Protein AF-A0A4Q5QSG2-F1 (afdb_monomer_lite)

Structure (mmCIF, N/CA/C/O backbone):
data_AF-A0A4Q5QSG2-F1
#
_entry.id   AF-A0A4Q5QSG2-F1
#
loop_
_atom_site.group_PDB
_atom_site.id
_atom_site.type_symbol
_atom_site.label_atom_id
_atom_site.label_alt_id
_atom_site.label_comp_id
_atom_site.label_asym_id
_atom_site.label_entity_id
_atom_site.label_seq_id
_atom_site.pdbx_PDB_ins_code
_atom_site.Cartn_x
_atom_site.Cartn_y
_atom_site.Cartn_z
_atom_site.occupancy
_atom_site.B_iso_or_equiv
_atom_site.auth_seq_id
_atom_site.auth_comp_id
_atom_site.auth_asym_id
_atom_site.auth_atom_id
_atom_site.pdbx_PDB_model_num
ATOM 1 N N . VAL A 1 1 ? -0.075 3.307 -12.910 1.00 95.31 1 VAL A N 1
ATOM 2 C CA . VAL A 1 1 ? 0.780 2.405 -12.093 1.00 95.31 1 VAL A CA 1
ATOM 3 C C . VAL A 1 1 ? 2.189 2.518 -12.640 1.00 95.31 1 VAL A C 1
ATOM 5 O O . VAL A 1 1 ? 2.286 2.711 -13.845 1.00 95.31 1 VAL A O 1
ATOM 8 N N . THR A 1 2 ? 3.233 2.455 -11.807 1.00 96.88 2 THR A N 1
ATOM 9 C CA . THR A 1 2 ? 4.628 2.459 -12.291 1.00 96.88 2 THR A CA 1
ATOM 10 C C . THR A 1 2 ? 4.884 1.305 -13.274 1.00 96.88 2 THR A C 1
ATOM 12 O O . THR A 1 2 ? 4.176 0.296 -13.194 1.00 96.88 2 THR A O 1
ATOM 15 N N . PRO A 1 3 ? 5.865 1.414 -14.194 1.00 96.50 3 PRO A N 1
ATOM 16 C CA . PRO A 1 3 ? 6.105 0.393 -15.222 1.00 96.50 3 PRO A CA 1
ATOM 17 C C . PRO A 1 3 ? 6.417 -0.998 -14.658 1.00 96.50 3 PRO A C 1
ATOM 19 O O . PRO A 1 3 ? 6.028 -2.006 -15.232 1.00 96.50 3 PRO A O 1
ATOM 22 N N . ASP A 1 4 ? 7.067 -1.045 -13.497 1.00 95.69 4 ASP A N 1
ATOM 23 C CA . ASP A 1 4 ? 7.393 -2.269 -12.759 1.00 95.69 4 ASP A CA 1
ATOM 24 C C . ASP A 1 4 ? 6.246 -2.794 -11.879 1.00 95.69 4 ASP A C 1
ATOM 26 O O . ASP A 1 4 ? 6.413 -3.758 -11.135 1.00 95.69 4 ASP A O 1
ATOM 30 N N . GLY A 1 5 ? 5.085 -2.137 -11.897 1.00 96.19 5 GLY A N 1
ATOM 31 C CA . GLY A 1 5 ? 3.917 -2.556 -11.135 1.00 96.19 5 GLY A CA 1
ATOM 32 C C . GLY A 1 5 ? 4.006 -2.341 -9.621 1.00 96.19 5 GLY A C 1
ATOM 33 O O . GLY A 1 5 ? 3.055 -2.718 -8.933 1.00 96.19 5 GLY A O 1
ATOM 34 N N . ARG A 1 6 ? 5.077 -1.736 -9.086 1.00 97.31 6 ARG A N 1
ATOM 35 C CA . ARG A 1 6 ? 5.321 -1.634 -7.632 1.00 97.31 6 ARG A CA 1
ATOM 36 C C . ARG A 1 6 ? 4.488 -0.568 -6.937 1.00 97.31 6 ARG A C 1
ATOM 38 O O . ARG A 1 6 ? 4.084 -0.759 -5.789 1.00 97.31 6 ARG A O 1
ATOM 45 N N . TYR A 1 7 ? 4.192 0.538 -7.619 1.00 97.88 7 TYR A N 1
ATOM 46 C CA . TYR A 1 7 ? 3.537 1.695 -7.009 1.00 97.88 7 TYR A CA 1
ATOM 47 C C . TYR A 1 7 ? 2.345 2.202 -7.824 1.00 97.88 7 TYR A C 1
ATOM 49 O O . TYR A 1 7 ? 2.324 2.192 -9.058 1.00 97.88 7 TYR A O 1
ATOM 57 N N . ILE A 1 8 ? 1.343 2.718 -7.116 1.00 97.31 8 ILE A N 1
ATOM 58 C CA . ILE A 1 8 ? 0.398 3.693 -7.668 1.00 97.31 8 ILE A CA 1
ATOM 59 C C . ILE A 1 8 ? 0.882 5.105 -7.342 1.00 97.31 8 ILE A C 1
ATOM 61 O O . ILE A 1 8 ? 1.640 5.306 -6.393 1.00 97.31 8 ILE A O 1
ATOM 65 N N . VAL A 1 9 ? 0.410 6.087 -8.108 1.00 97.19 9 VAL A N 1
ATOM 66 C CA . VAL A 1 9 ? 0.665 7.501 -7.829 1.00 97.19 9 VAL A CA 1
ATOM 67 C C . VAL A 1 9 ? -0.639 8.157 -7.402 1.00 97.19 9 VAL A C 1
ATOM 69 O O . VAL A 1 9 ? -1.650 8.028 -8.084 1.00 97.19 9 VAL A O 1
ATOM 72 N N . MET A 1 10 ? -0.620 8.854 -6.270 1.00 96.81 10 MET A N 1
ATOM 73 C CA . MET A 1 10 ? -1.746 9.643 -5.777 1.00 96.81 10 MET A CA 1
ATOM 74 C C . MET A 1 10 ? -1.219 11.008 -5.348 1.00 96.81 10 MET A C 1
ATOM 76 O O . MET A 1 10 ? -0.347 11.082 -4.482 1.00 96.81 10 MET A O 1
ATOM 80 N N . LEU A 1 11 ? -1.720 12.076 -5.978 1.00 95.69 11 LEU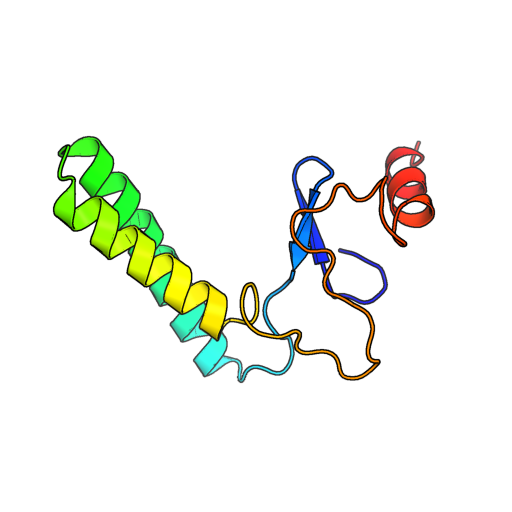 A N 1
ATOM 81 C CA . LEU A 1 11 ? -1.239 13.453 -5.784 1.00 95.69 11 LEU A CA 1
ATOM 82 C C . LEU A 1 11 ? 0.286 13.576 -5.978 1.00 95.69 11 LEU A C 1
ATOM 84 O O . LEU A 1 11 ? 0.998 14.142 -5.148 1.00 95.69 11 LEU A O 1
ATOM 88 N N . GLY A 1 12 ? 0.807 12.954 -7.041 1.00 96.69 12 GLY A N 1
ATOM 89 C CA . GLY A 1 12 ? 2.240 12.917 -7.352 1.00 96.69 12 GLY A CA 1
ATOM 90 C C . GLY A 1 12 ? 3.101 12.114 -6.370 1.00 96.69 12 GLY A C 1
ATOM 91 O O . GLY A 1 12 ? 4.322 12.091 -6.515 1.00 96.69 12 GLY A O 1
ATOM 92 N N . ARG A 1 13 ? 2.505 11.456 -5.368 1.00 98.06 13 ARG A N 1
ATOM 93 C CA . ARG A 1 13 ? 3.206 10.655 -4.360 1.00 98.06 13 ARG A CA 1
ATOM 94 C C . ARG A 1 13 ? 3.029 9.165 -4.626 1.00 98.06 13 ARG A C 1
ATOM 96 O O . ARG A 1 13 ? 1.921 8.709 -4.905 1.00 98.06 13 ARG A O 1
ATOM 103 N N . LEU A 1 14 ? 4.121 8.416 -4.518 1.00 98.06 14 LEU A N 1
ATOM 104 C CA . LEU A 1 14 ? 4.127 6.967 -4.673 1.00 98.06 14 LEU A CA 1
ATOM 105 C C . LEU A 1 14 ? 3.483 6.293 -3.466 1.00 98.06 14 LEU A C 1
ATOM 107 O O . LEU A 1 14 ? 3.760 6.650 -2.321 1.00 98.06 14 LEU A O 1
ATOM 111 N N . TRP A 1 15 ? 2.675 5.275 -3.726 1.00 97.44 15 TRP A N 1
ATOM 112 C CA . TRP A 1 15 ? 2.129 4.376 -2.717 1.00 97.44 15 TRP A CA 1
ATOM 113 C C . TRP A 1 15 ? 2.337 2.951 -3.192 1.00 97.44 15 TRP A C 1
ATOM 115 O O . TRP A 1 15 ? 1.897 2.594 -4.288 1.00 97.44 15 TRP A O 1
ATOM 125 N N . ARG A 1 16 ? 3.052 2.156 -2.393 1.00 97.62 16 ARG A N 1
ATOM 126 C CA . ARG A 1 16 ? 3.330 0.765 -2.742 1.00 97.62 16 ARG A CA 1
ATOM 127 C C . ARG A 1 16 ? 2.020 -0.003 -2.873 1.00 97.62 16 ARG A C 1
ATOM 129 O O . ARG A 1 16 ? 1.108 0.169 -2.066 1.00 97.62 16 ARG A O 1
ATOM 136 N N . ARG A 1 17 ? 1.924 -0.813 -3.922 1.00 97.44 17 ARG A N 1
ATOM 137 C CA . ARG A 1 17 ? 0.777 -1.687 -4.155 1.00 97.44 17 ARG A CA 1
ATOM 138 C C . ARG A 1 17 ? 0.805 -2.871 -3.201 1.00 97.44 17 ARG A C 1
ATOM 140 O O . ARG A 1 17 ? 1.868 -3.264 -2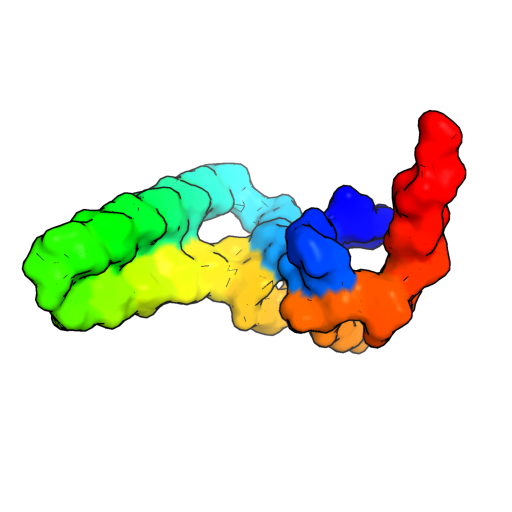.719 1.00 97.44 17 ARG A O 1
ATOM 147 N N . ALA A 1 18 ? -0.378 -3.438 -2.988 1.00 97.00 18 ALA A N 1
ATOM 148 C CA . ALA A 1 18 ? -0.493 -4.740 -2.363 1.00 97.00 18 ALA A CA 1
ATOM 149 C C . ALA A 1 18 ? 0.345 -5.766 -3.134 1.00 97.00 18 ALA A C 1
ATOM 151 O O . ALA A 1 18 ? 0.417 -5.696 -4.367 1.00 97.00 18 ALA A O 1
ATOM 152 N N . ASP A 1 19 ? 0.939 -6.690 -2.394 1.00 96.69 19 ASP A N 1
ATOM 153 C CA . ASP A 1 19 ? 1.729 -7.790 -2.923 1.00 96.69 19 ASP A CA 1
ATOM 154 C C . ASP A 1 19 ? 0.896 -8.562 -3.974 1.00 96.69 19 ASP A C 1
ATOM 156 O O . ASP A 1 19 ? -0.237 -8.989 -3.686 1.00 96.69 19 ASP A O 1
ATOM 160 N N . PRO A 1 20 ? 1.370 -8.634 -5.235 1.00 94.81 20 PRO A N 1
ATOM 161 C CA . PRO A 1 20 ? 0.655 -9.318 -6.303 1.00 94.81 20 PRO A CA 1
ATOM 162 C C . PRO A 1 20 ? 0.594 -10.836 -6.100 1.00 94.81 20 PRO A C 1
ATOM 164 O O . PRO A 1 20 ? -0.338 -11.443 -6.626 1.00 94.81 20 PRO A O 1
ATOM 167 N N . ASP A 1 21 ? 1.510 -11.410 -5.318 1.00 95.00 21 ASP A N 1
ATOM 168 C CA . ASP A 1 21 ? 1.643 -12.853 -5.110 1.00 95.00 21 ASP A CA 1
ATOM 169 C C . ASP A 1 21 ? 0.773 -13.365 -3.948 1.00 95.00 21 ASP A C 1
ATOM 171 O O . ASP A 1 21 ? 0.693 -14.569 -3.692 1.00 95.00 21 ASP A O 1
ATOM 175 N N . LEU A 1 22 ? 0.047 -12.469 -3.265 1.00 96.25 22 LEU A N 1
ATOM 176 C CA . LEU A 1 22 ? -0.945 -12.862 -2.267 1.00 96.25 22 LEU A CA 1
ATOM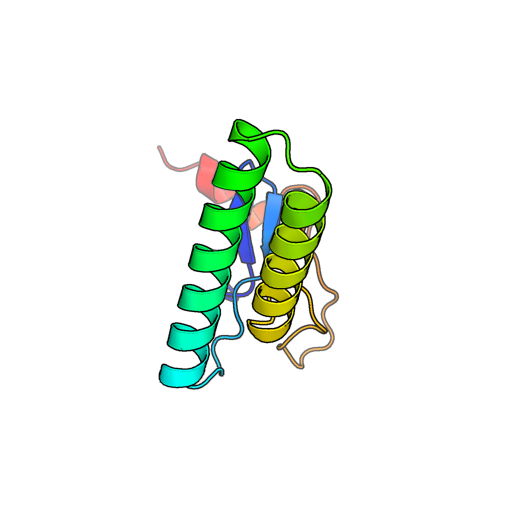 177 C C . LEU A 1 22 ? -2.063 -13.708 -2.901 1.00 96.25 22 LEU A C 1
ATOM 179 O O . LEU A 1 22 ? -2.685 -13.266 -3.876 1.00 96.25 22 LEU A O 1
ATOM 183 N N . PRO A 1 23 ? -2.426 -14.858 -2.293 1.00 97.69 23 PRO A N 1
ATOM 184 C CA . PRO A 1 23 ? -3.578 -15.637 -2.724 1.00 97.69 23 PRO A CA 1
ATOM 185 C C . PRO A 1 23 ? -4.837 -14.770 -2.804 1.00 97.69 23 PRO A C 1
ATOM 187 O O . PRO A 1 23 ? -5.101 -13.956 -1.915 1.00 97.69 23 PRO A O 1
ATOM 190 N N . ALA A 1 24 ? -5.642 -14.956 -3.852 1.00 97.06 24 ALA A N 1
ATOM 191 C CA . ALA A 1 24 ? -6.798 -14.100 -4.123 1.00 97.06 24 ALA A CA 1
ATOM 192 C C . ALA A 1 24 ? -7.778 -14.020 -2.935 1.00 97.06 24 ALA A C 1
ATOM 194 O O . ALA A 1 24 ? -8.267 -12.939 -2.608 1.00 97.06 24 ALA A O 1
ATOM 195 N N . GLU A 1 25 ? -8.010 -15.142 -2.251 1.00 97.69 25 GLU A N 1
ATOM 196 C CA . GLU A 1 25 ? -8.855 -15.212 -1.056 1.00 97.69 25 GLU A CA 1
ATOM 197 C C . GLU A 1 25 ? -8.266 -14.416 0.120 1.00 97.69 25 GLU A C 1
ATOM 199 O O . GLU A 1 25 ? -8.955 -13.590 0.723 1.00 97.69 25 GLU A O 1
ATOM 204 N N . GLN A 1 26 ? -6.968 -14.591 0.398 1.00 97.88 26 GLN A N 1
ATOM 205 C CA . GLN A 1 26 ? -6.244 -13.832 1.424 1.00 97.88 26 GLN A CA 1
ATOM 206 C C . GLN A 1 26 ? -6.346 -12.329 1.140 1.00 97.88 26 GLN A C 1
ATOM 208 O O . GLN A 1 26 ? -6.703 -11.543 2.018 1.00 97.88 26 GLN A O 1
ATOM 213 N N . LYS A 1 27 ? -6.096 -11.926 -0.108 1.00 97.81 27 LYS A N 1
ATOM 214 C CA . LYS A 1 27 ? -6.188 -10.532 -0.544 1.00 97.81 27 LYS A CA 1
ATOM 215 C C . LYS A 1 27 ? -7.598 -9.970 -0.366 1.00 97.81 27 LYS A C 1
ATOM 217 O O . LYS A 1 27 ? -7.746 -8.865 0.153 1.00 97.81 27 LYS A O 1
ATOM 222 N N . ALA A 1 28 ? -8.633 -10.717 -0.751 1.00 98.06 28 ALA A N 1
ATOM 223 C CA . ALA A 1 28 ? -10.025 -10.302 -0.585 1.00 98.06 28 ALA A CA 1
ATOM 224 C C . ALA A 1 28 ? -10.404 -10.116 0.895 1.00 98.06 28 ALA A C 1
ATOM 226 O O . ALA A 1 28 ? -11.056 -9.124 1.247 1.00 98.06 28 ALA A O 1
ATOM 227 N N . ARG A 1 29 ? -9.947 -11.019 1.773 1.00 98.50 29 ARG A N 1
ATOM 228 C CA . ARG A 1 29 ? -10.148 -10.911 3.225 1.00 98.50 29 ARG A CA 1
ATOM 229 C C . ARG A 1 29 ? -9.498 -9.644 3.782 1.00 98.50 29 ARG A C 1
ATOM 231 O O . ARG A 1 29 ? -10.175 -8.840 4.418 1.00 98.50 29 ARG A O 1
ATOM 238 N N . LEU A 1 30 ? -8.226 -9.412 3.464 1.00 98.44 30 LEU A N 1
ATOM 239 C CA . LEU A 1 30 ? -7.478 -8.247 3.945 1.00 98.44 30 LEU A CA 1
ATOM 240 C C . LEU A 1 30 ? -8.045 -6.917 3.423 1.00 98.44 30 LEU A C 1
ATOM 242 O O . LEU A 1 30 ? -8.136 -5.936 4.162 1.00 98.44 30 LEU A O 1
ATOM 246 N N . VAL A 1 31 ? -8.493 -6.872 2.164 1.00 98.19 31 VAL A N 1
ATOM 247 C CA . VAL A 1 31 ? -9.206 -5.704 1.619 1.00 98.19 31 VAL A CA 1
ATOM 248 C C . VAL A 1 31 ? -10.499 -5.453 2.397 1.00 98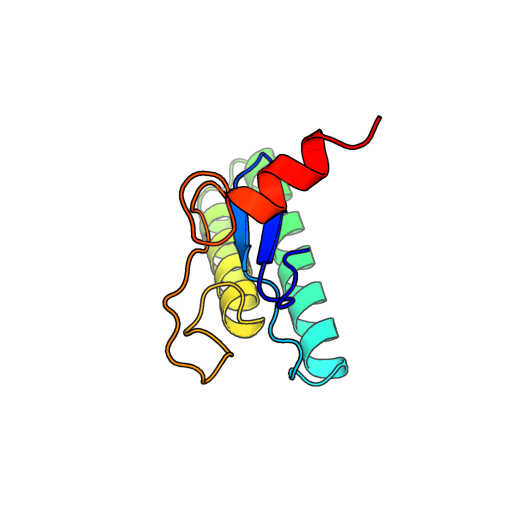.19 31 VAL A C 1
ATOM 250 O O . VAL A 1 31 ? -10.804 -4.306 2.731 1.00 98.19 31 VAL A O 1
ATOM 253 N N . THR A 1 32 ? -11.246 -6.506 2.728 1.00 98.50 32 THR A N 1
ATOM 254 C CA . THR A 1 32 ? -12.471 -6.401 3.531 1.00 98.50 32 THR A CA 1
ATOM 255 C C . THR A 1 32 ? -12.180 -5.847 4.927 1.00 98.50 32 THR A C 1
ATOM 257 O O . THR A 1 32 ? -12.844 -4.903 5.364 1.00 98.50 32 THR A O 1
ATOM 260 N N . GLU A 1 33 ? -11.152 -6.362 5.605 1.00 98.44 33 GLU A N 1
ATOM 261 C CA . GLU A 1 33 ? -10.688 -5.867 6.907 1.00 98.44 33 GLU A CA 1
ATOM 262 C C . GLU A 1 33 ? -10.268 -4.392 6.844 1.00 98.44 33 GLU A C 1
ATOM 264 O O . GLU A 1 33 ? -10.690 -3.585 7.678 1.00 98.44 33 GLU A O 1
ATOM 269 N N . LEU A 1 34 ? -9.527 -3.999 5.804 1.00 98.44 34 LEU A N 1
ATOM 270 C CA . LEU A 1 34 ? -9.134 -2.610 5.577 1.00 98.44 34 LEU A CA 1
ATOM 271 C C . LEU A 1 34 ? -10.352 -1.690 5.398 1.00 98.44 34 LEU A C 1
ATOM 273 O O . LEU A 1 34 ? -10.389 -0.590 5.959 1.00 98.44 34 LEU A O 1
ATOM 277 N N . MET A 1 35 ? -11.361 -2.114 4.633 1.00 98.56 35 MET A N 1
ATOM 278 C CA . MET A 1 35 ? -12.582 -1.322 4.442 1.00 98.56 35 MET A CA 1
ATOM 279 C C . MET A 1 35 ? -13.425 -1.243 5.719 1.00 98.56 35 MET A C 1
ATOM 281 O O . MET A 1 35 ? -13.960 -0.174 6.022 1.00 98.56 35 MET A O 1
ATOM 285 N N . ASN A 1 36 ? -13.496 -2.323 6.503 1.00 98.62 36 ASN A N 1
ATOM 286 C CA . ASN A 1 36 ? -14.111 -2.320 7.833 1.00 98.62 36 ASN A CA 1
ATOM 287 C C . ASN A 1 36 ? -13.425 -1.307 8.758 1.00 98.62 36 ASN A C 1
ATOM 289 O O . ASN A 1 36 ? -14.093 -0.448 9.331 1.00 98.62 36 ASN A O 1
ATOM 293 N N . ALA A 1 37 ? -12.093 -1.335 8.834 1.00 98.56 37 ALA A N 1
ATOM 294 C CA . ALA A 1 37 ? -11.319 -0.397 9.641 1.00 98.56 37 ALA A CA 1
ATOM 295 C C . ALA A 1 37 ? -11.559 1.066 9.228 1.00 98.56 37 ALA A C 1
ATOM 297 O O . ALA A 1 37 ? -11.773 1.927 10.081 1.00 98.56 37 ALA A O 1
ATOM 298 N N . ARG A 1 38 ? -11.602 1.364 7.920 1.00 98.38 38 ARG A N 1
ATOM 299 C CA . ARG A 1 38 ? -11.913 2.715 7.410 1.00 98.38 38 ARG A CA 1
ATOM 300 C C . ARG A 1 38 ? -13.311 3.184 7.816 1.00 98.38 38 ARG A C 1
ATOM 302 O O . ARG A 1 38 ? -13.471 4.342 8.203 1.00 98.38 38 ARG A O 1
ATOM 309 N N . ARG A 1 39 ? -14.312 2.298 7.761 1.00 98.56 39 ARG A N 1
ATOM 310 C CA . ARG A 1 39 ? -15.666 2.602 8.250 1.00 98.56 39 ARG A CA 1
ATOM 311 C C . ARG A 1 39 ? -15.660 2.918 9.746 1.00 98.56 39 ARG A C 1
ATOM 313 O O . ARG A 1 39 ? -16.214 3.949 10.127 1.00 98.56 39 ARG A O 1
ATOM 320 N N . SER A 1 40 ? -14.984 2.103 10.561 1.00 98.44 40 SER A N 1
ATOM 321 C CA . SER A 1 40 ? -14.840 2.337 12.005 1.00 98.44 40 SER A CA 1
ATOM 322 C C . SER A 1 40 ? -14.160 3.673 12.315 1.00 98.44 40 SER A C 1
ATOM 324 O O . SER A 1 40 ? -14.656 4.410 13.159 1.00 98.44 40 SER A O 1
ATOM 326 N N . VAL A 1 41 ? -13.105 4.056 11.580 1.00 98.44 41 VAL A N 1
ATOM 327 C CA . VAL A 1 41 ? -12.476 5.386 11.719 1.00 98.44 41 VAL A CA 1
ATOM 328 C C . VAL A 1 41 ? -13.501 6.500 11.503 1.00 98.44 41 VAL A C 1
ATOM 330 O O . VAL A 1 41 ? -13.601 7.414 12.319 1.00 98.44 41 VAL A O 1
ATOM 333 N N . GLY A 1 42 ? -14.289 6.423 10.426 1.00 98.19 42 GLY A N 1
ATOM 334 C CA . GLY A 1 42 ? -15.319 7.421 10.140 1.00 98.19 42 GLY A CA 1
ATOM 335 C C . GLY A 1 42 ? -16.400 7.493 11.224 1.00 98.19 42 GLY A C 1
ATOM 336 O O . GLY A 1 42 ? -16.850 8.586 11.563 1.00 98.19 42 GLY A O 1
ATOM 337 N N . MET A 1 43 ? -16.807 6.349 11.783 1.00 98.31 43 MET A N 1
ATOM 338 C CA . MET A 1 43 ? -17.756 6.292 12.901 1.00 98.31 43 MET A CA 1
ATOM 339 C C . MET A 1 43 ? -17.176 6.924 14.166 1.00 98.31 43 MET A C 1
ATOM 341 O O . MET A 1 43 ? -17.806 7.821 14.721 1.00 98.31 43 MET A O 1
ATOM 345 N N . ALA A 1 44 ? -15.962 6.531 14.555 1.00 98.19 44 ALA A N 1
ATOM 346 C CA . ALA A 1 44 ? -15.272 7.042 15.735 1.00 98.19 44 ALA A CA 1
ATOM 347 C C . ALA A 1 44 ? -15.048 8.559 15.674 1.00 98.19 44 ALA A C 1
ATOM 349 O O . ALA A 1 44 ? -15.232 9.267 16.660 1.00 98.19 44 ALA A O 1
ATOM 350 N N . MET A 1 45 ? -14.712 9.092 14.492 1.00 98.06 45 MET A N 1
ATOM 351 C CA . MET A 1 45 ? -14.587 10.540 14.292 1.00 98.06 45 MET A CA 1
ATOM 352 C C . MET A 1 45 ? -15.917 11.274 14.502 1.00 98.06 45 MET A C 1
ATOM 354 O O . MET A 1 45 ? -15.924 12.348 15.100 1.00 98.06 45 MET A O 1
ATOM 358 N N . ARG A 1 46 ? -17.041 10.710 14.036 1.00 98.12 46 ARG A N 1
ATOM 359 C CA . ARG A 1 46 ? -18.374 11.313 14.217 1.00 98.12 46 ARG A CA 1
ATOM 360 C C . ARG A 1 46 ? -18.848 11.251 15.666 1.00 98.12 46 ARG A C 1
ATOM 362 O O . ARG A 1 46 ? -19.426 12.222 16.143 1.00 98.12 46 ARG A O 1
ATOM 369 N N . SER A 1 47 ? -18.591 10.144 16.361 1.00 97.25 47 SER A N 1
ATOM 370 C CA . SER A 1 47 ? -18.937 9.981 17.779 1.00 97.25 47 SER A CA 1
ATOM 371 C C . SER A 1 47 ? -17.940 10.644 18.734 1.00 97.25 47 SER A C 1
ATOM 373 O O . SER A 1 47 ? -18.201 10.691 19.931 1.00 97.25 47 SER A O 1
ATOM 375 N N . LYS A 1 48 ? -16.817 11.168 18.219 1.00 97.56 48 LYS A N 1
ATOM 376 C CA . LYS A 1 48 ? -15.685 11.694 19.002 1.00 97.56 48 LYS A CA 1
ATOM 377 C C . LYS A 1 48 ? -15.099 10.661 19.977 1.00 97.56 48 LYS A C 1
ATOM 379 O O . LYS A 1 48 ? -14.550 11.026 21.013 1.00 97.56 48 LYS A O 1
ATOM 384 N N . ASP A 1 49 ? -15.179 9.380 19.627 1.00 97.50 49 ASP A N 1
ATOM 385 C CA . ASP A 1 49 ? -14.587 8.296 20.407 1.00 97.50 49 ASP A CA 1
ATOM 386 C C . ASP A 1 49 ? -13.101 8.150 20.059 1.00 97.50 49 ASP A C 1
ATOM 388 O O . ASP A 1 49 ? -12.721 7.566 19.040 1.00 97.50 49 ASP A O 1
ATOM 392 N N . GLY A 1 50 ? -12.242 8.712 20.909 1.00 97.44 50 GLY A N 1
ATOM 393 C CA . GLY A 1 50 ? -10.795 8.644 20.722 1.00 97.44 50 GLY A CA 1
ATOM 394 C C . GLY A 1 50 ? -10.235 7.223 20.823 1.00 97.44 50 GLY A C 1
ATOM 395 O O . GLY A 1 50 ? -9.282 6.895 20.115 1.00 97.44 50 GLY A O 1
ATOM 396 N N . SER A 1 51 ? -10.831 6.370 21.659 1.00 97.69 51 SER A N 1
ATOM 397 C CA . SER A 1 51 ? -10.347 5.006 21.887 1.00 97.69 51 SER A CA 1
ATOM 398 C C . SER A 1 51 ? -10.620 4.110 20.679 1.00 97.69 51 SER A C 1
ATOM 400 O O . SER A 1 51 ? -9.700 3.479 20.150 1.00 97.69 51 SER A O 1
ATOM 402 N N . GLU A 1 52 ? -11.845 4.158 20.152 1.00 97.94 52 GLU A N 1
ATOM 403 C CA . GLU A 1 52 ? -12.219 3.422 18.947 1.00 97.94 52 GLU A CA 1
ATOM 404 C C . GLU A 1 52 ? -11.490 3.974 17.718 1.00 97.94 52 GLU A C 1
ATOM 406 O O . GLU A 1 52 ? -11.103 3.213 16.831 1.00 97.94 52 GLU A O 1
ATOM 411 N N . LEU A 1 53 ? -11.207 5.281 17.673 1.00 98.56 53 LEU A N 1
ATOM 412 C CA . LEU A 1 53 ? -10.416 5.868 16.592 1.00 98.56 53 LEU A CA 1
ATOM 413 C C . LEU A 1 53 ? -8.998 5.281 16.537 1.00 98.56 53 LEU A C 1
ATOM 415 O O . LEU A 1 53 ? -8.504 4.973 15.449 1.00 98.56 53 LEU A O 1
ATOM 419 N N . ILE A 1 54 ? -8.344 5.120 17.690 1.00 98.38 54 ILE A N 1
ATOM 420 C CA . ILE A 1 54 ? -7.014 4.502 17.781 1.00 98.38 54 ILE A CA 1
ATOM 421 C C . ILE A 1 54 ? -7.094 3.032 17.360 1.00 98.38 54 ILE A C 1
ATOM 423 O O . ILE A 1 54 ? -6.327 2.605 16.493 1.00 98.38 54 ILE A O 1
ATOM 427 N N . ALA A 1 55 ? -8.056 2.278 17.897 1.00 98.31 55 ALA A N 1
ATOM 428 C CA . ALA A 1 55 ? -8.233 0.862 17.580 1.00 98.31 55 ALA A CA 1
ATOM 429 C C . ALA A 1 55 ? -8.520 0.626 16.086 1.00 98.31 55 ALA A C 1
ATOM 431 O O . ALA A 1 55 ? -7.950 -0.277 15.468 1.00 98.31 55 ALA A O 1
ATOM 432 N N . ALA A 1 56 ? -9.366 1.455 15.475 1.00 98.38 56 ALA A N 1
ATOM 433 C CA . ALA A 1 56 ? -9.701 1.368 14.059 1.00 98.38 56 ALA A CA 1
ATOM 434 C C . ALA A 1 56 ? -8.502 1.699 13.158 1.00 98.38 56 ALA A C 1
ATOM 436 O O . ALA A 1 56 ? -8.283 1.031 12.146 1.00 98.38 56 ALA A O 1
ATOM 437 N N . ARG A 1 57 ? -7.683 2.693 13.532 1.00 98.38 57 ARG A N 1
ATOM 438 C CA . ARG A 1 57 ? -6.434 3.004 12.818 1.00 98.38 57 ARG A CA 1
ATOM 439 C C . ARG A 1 57 ? -5.430 1.859 12.917 1.00 98.38 57 ARG A C 1
ATOM 441 O O . ARG A 1 57 ? -4.867 1.490 11.890 1.00 98.38 57 ARG A O 1
ATOM 448 N N . ALA A 1 58 ? -5.273 1.261 14.099 1.00 98.38 58 ALA A N 1
ATOM 449 C CA . ALA A 1 58 ? -4.394 0.110 14.304 1.00 98.38 58 ALA A CA 1
ATOM 450 C C . ALA A 1 58 ? -4.808 -1.086 13.430 1.00 98.38 58 ALA A C 1
ATOM 452 O O . ALA A 1 58 ? -3.975 -1.631 12.709 1.00 98.38 58 ALA A O 1
ATOM 453 N N . ARG A 1 59 ? -6.106 -1.424 13.397 1.00 98.38 59 ARG A N 1
ATOM 454 C CA . ARG A 1 59 ? -6.658 -2.454 12.493 1.00 98.38 59 ARG A CA 1
ATOM 455 C C . ARG A 1 59 ? -6.376 -2.145 11.022 1.00 98.38 59 ARG A C 1
ATOM 457 O O . ARG A 1 59 ? -5.964 -3.018 10.266 1.00 98.38 59 ARG A O 1
ATOM 464 N N . GLY A 1 60 ? -6.571 -0.891 10.616 1.00 98.50 60 GLY A N 1
ATOM 465 C CA . GLY A 1 60 ? -6.314 -0.462 9.244 1.00 98.50 60 GLY A CA 1
ATOM 466 C C . GLY A 1 60 ? -4.837 -0.514 8.857 1.00 98.50 60 GLY A C 1
ATOM 467 O O . GLY A 1 60 ? -4.529 -0.764 7.697 1.00 98.50 60 GLY A O 1
ATOM 468 N N . ASP A 1 61 ? -3.924 -0.267 9.792 1.00 97.94 61 ASP A N 1
ATOM 469 C CA . ASP A 1 61 ? -2.490 -0.368 9.536 1.00 97.94 61 ASP A CA 1
ATOM 470 C C . ASP A 1 61 ? -2.009 -1.824 9.524 1.00 97.94 61 ASP A C 1
ATOM 472 O O . ASP A 1 61 ? -1.216 -2.165 8.649 1.00 97.94 61 ASP A O 1
ATOM 476 N N . ALA A 1 62 ? -2.553 -2.693 10.383 1.00 98.25 62 ALA A N 1
ATOM 477 C CA . ALA A 1 62 ? -2.316 -4.138 10.327 1.00 98.25 62 ALA A CA 1
ATOM 478 C C . ALA A 1 62 ? -2.707 -4.720 8.958 1.00 98.25 62 ALA A C 1
ATOM 480 O O . ALA A 1 62 ? -1.856 -5.270 8.267 1.00 98.25 62 ALA A O 1
ATOM 481 N N . ALA A 1 63 ? -3.932 -4.458 8.487 1.00 98.38 63 ALA A N 1
ATOM 482 C CA . ALA A 1 63 ? -4.386 -4.943 7.181 1.00 98.38 63 ALA A CA 1
ATOM 483 C C . ALA A 1 63 ? -3.500 -4.458 6.013 1.00 98.38 63 ALA A C 1
ATOM 485 O O . ALA A 1 63 ? -3.262 -5.195 5.061 1.00 98.38 63 ALA A O 1
ATOM 486 N N . LYS A 1 64 ? -2.971 -3.226 6.069 1.00 97.75 64 LYS A N 1
ATOM 487 C CA . LYS A 1 64 ? -2.035 -2.710 5.047 1.00 97.75 64 LYS A CA 1
ATOM 488 C C . LYS A 1 64 ? -0.662 -3.372 5.113 1.00 97.75 64 LYS A C 1
ATOM 490 O O . LYS A 1 64 ? -0.026 -3.536 4.074 1.00 97.75 64 LYS A O 1
ATOM 495 N N . ASN A 1 65 ? -0.174 -3.691 6.311 1.00 97.50 65 ASN A N 1
ATOM 496 C CA . ASN A 1 65 ? 1.056 -4.463 6.466 1.00 97.50 65 ASN A CA 1
ATOM 497 C C . ASN A 1 65 ? 0.870 -5.855 5.854 1.00 97.50 65 ASN A C 1
ATOM 499 O O . ASN A 1 65 ? 1.671 -6.254 5.013 1.00 97.50 65 ASN A O 1
ATOM 503 N N . ASP A 1 66 ? -0.229 -6.531 6.171 1.00 97.75 66 ASP A N 1
ATOM 504 C CA . ASP A 1 66 ? -0.510 -7.876 5.661 1.00 97.75 66 ASP A CA 1
ATOM 505 C C . ASP A 1 66 ? -0.771 -7.893 4.148 1.00 97.75 66 ASP A C 1
ATOM 507 O O . ASP A 1 66 ? -0.424 -8.853 3.467 1.00 97.75 66 ASP A O 1
ATOM 511 N N . LEU A 1 67 ? -1.317 -6.806 3.586 1.00 97.94 67 LEU A N 1
ATOM 512 C CA . LEU A 1 67 ? -1.406 -6.609 2.134 1.00 97.94 67 LEU A CA 1
ATOM 513 C C . LEU A 1 67 ? -0.041 -6.375 1.473 1.00 97.94 67 LEU A C 1
ATOM 515 O O . LEU A 1 67 ? 0.033 -6.334 0.250 1.00 97.94 67 LEU A O 1
ATOM 519 N N . GLY A 1 68 ? 1.026 -6.152 2.238 1.00 97.00 68 GLY A N 1
ATOM 520 C CA . GLY A 1 68 ? 2.345 -5.806 1.714 1.00 97.00 68 GLY A CA 1
ATOM 521 C C . GLY A 1 68 ? 2.513 -4.322 1.376 1.00 97.00 68 GLY A C 1
ATOM 522 O O . GLY A 1 68 ? 3.568 -3.925 0.894 1.00 97.00 68 GLY A O 1
ATOM 523 N N . GLU A 1 69 ? 1.542 -3.453 1.670 1.00 97.00 69 GLU A N 1
ATOM 524 C CA . GLU A 1 69 ? 1.610 -2.010 1.372 1.00 97.00 69 GLU A CA 1
ATOM 525 C C . GLU A 1 69 ? 2.546 -1.242 2.325 1.00 97.00 69 GLU A C 1
ATOM 527 O O . GLU A 1 69 ? 3.020 -0.154 1.984 1.00 97.00 69 GLU A O 1
ATOM 532 N N . ARG A 1 70 ? 2.794 -1.786 3.532 1.00 93.62 70 ARG A N 1
ATOM 533 C CA . ARG A 1 70 ? 3.624 -1.154 4.587 1.00 93.62 70 ARG A CA 1
ATOM 534 C C . ARG A 1 70 ? 4.652 -2.056 5.299 1.00 93.62 70 ARG A C 1
ATOM 536 O O . ARG A 1 70 ? 5.435 -1.547 6.093 1.00 93.62 70 ARG A O 1
ATOM 543 N N . SER A 1 71 ? 4.699 -3.339 4.949 1.00 90.12 71 SER A N 1
ATOM 544 C CA . SER A 1 71 ? 5.682 -4.343 5.402 1.00 90.12 71 SER A CA 1
ATOM 545 C C . SER A 1 71 ? 7.053 -4.215 4.706 1.00 90.12 71 SER A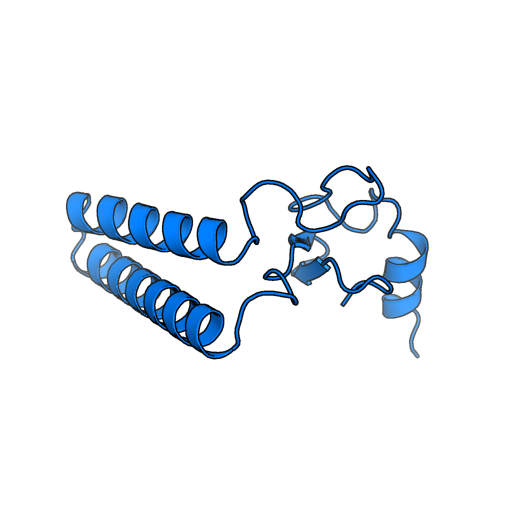 C 1
ATOM 547 O O . SER A 1 71 ? 7.256 -3.257 3.950 1.00 90.12 71 SER A O 1
ATOM 549 N N . PRO A 1 72 ? 8.017 -5.138 4.907 1.00 93.12 72 PRO A N 1
ATOM 550 C CA . PRO A 1 72 ? 9.126 -5.290 3.969 1.00 93.12 72 PRO A CA 1
ATOM 551 C C . PRO A 1 72 ? 8.636 -5.384 2.518 1.00 93.12 72 PRO A C 1
ATOM 553 O O . PRO A 1 72 ? 7.487 -5.738 2.245 1.00 93.12 72 PRO A O 1
ATOM 556 N N . VAL A 1 73 ? 9.498 -4.994 1.587 1.00 96.25 73 VAL A N 1
ATOM 557 C CA . VAL A 1 73 ? 9.168 -4.995 0.161 1.00 96.25 73 VAL A CA 1
ATOM 558 C C . VAL A 1 73 ? 8.985 -6.426 -0.345 1.00 96.25 73 VAL A C 1
ATOM 560 O O . VAL A 1 73 ? 9.709 -7.321 0.078 1.00 96.25 73 VAL A O 1
ATOM 563 N N . TRP A 1 74 ? 8.019 -6.640 -1.240 1.00 95.50 74 TRP A N 1
ATOM 564 C CA . TRP A 1 74 ? 7.710 -7.963 -1.802 1.00 95.50 74 TRP A CA 1
ATOM 565 C C . TRP A 1 74 ? 8.546 -8.312 -3.046 1.00 95.50 74 TRP A C 1
ATOM 567 O O . TRP A 1 74 ? 8.468 -9.422 -3.556 1.00 95.50 74 TRP A O 1
ATOM 577 N N . TRP A 1 75 ? 9.370 -7.387 -3.548 1.00 95.25 75 TRP A N 1
ATOM 578 C CA . TRP A 1 75 ? 10.300 -7.659 -4.647 1.00 95.25 75 TRP A CA 1
ATOM 579 C C . TRP A 1 75 ? 11.677 -8.095 -4.130 1.00 95.25 75 TRP A C 1
ATOM 581 O O . TRP A 1 75 ? 12.106 -7.709 -3.043 1.00 95.25 75 TRP A O 1
ATOM 591 N N . THR A 1 76 ? 12.395 -8.872 -4.941 1.00 93.69 76 THR A N 1
ATOM 592 C CA . THR A 1 76 ? 13.651 -9.544 -4.558 1.00 93.69 76 THR A CA 1
ATOM 593 C C . THR A 1 76 ? 14.907 -8.949 -5.196 1.00 93.69 76 THR A C 1
ATOM 595 O O . THR A 1 76 ? 16.011 -9.407 -4.922 1.00 93.69 76 THR A O 1
ATOM 598 N N . ASP A 1 77 ? 14.774 -7.906 -6.016 1.00 94.75 77 ASP A N 1
ATOM 599 C CA . ASP A 1 77 ? 15.883 -7.306 -6.773 1.00 94.75 77 ASP A CA 1
ATOM 600 C C . ASP A 1 77 ? 16.743 -6.307 -5.972 1.00 94.75 77 ASP A C 1
ATOM 602 O O . ASP A 1 77 ? 17.617 -5.647 -6.529 1.00 94.75 77 ASP A O 1
ATOM 606 N N . GLY A 1 78 ? 16.497 -6.172 -4.665 1.00 91.50 78 GLY A N 1
ATOM 607 C CA . GLY A 1 78 ? 17.280 -5.322 -3.763 1.00 91.50 78 GLY A CA 1
ATOM 608 C C . GLY A 1 78 ? 17.025 -3.816 -3.894 1.00 91.50 78 GLY A C 1
ATOM 609 O O . GLY A 1 78 ? 17.649 -3.033 -3.177 1.00 91.50 78 GLY A O 1
ATOM 610 N N . VAL A 1 79 ? 16.104 -3.381 -4.760 1.00 93.25 79 VAL A N 1
ATOM 611 C CA . VAL A 1 79 ? 15.768 -1.956 -4.900 1.00 93.25 79 VAL A CA 1
ATOM 612 C C . VAL A 1 79 ? 15.095 -1.449 -3.613 1.00 93.25 79 VAL A C 1
ATOM 614 O O . VAL A 1 79 ? 14.197 -2.106 -3.088 1.00 93.25 79 VAL A O 1
ATOM 617 N N . PRO A 1 80 ? 15.470 -0.280 -3.068 1.00 93.12 80 PRO A N 1
ATOM 618 C CA . PRO A 1 80 ? 14.845 0.236 -1.853 1.00 93.12 80 PRO A CA 1
ATOM 619 C C . PRO A 1 80 ? 13.396 0.686 -2.083 1.00 93.12 80 PRO A C 1
ATOM 621 O O . PRO A 1 80 ? 13.010 1.114 -3.174 1.00 93.12 80 PRO A O 1
ATOM 624 N N . ASP A 1 81 ? 12.597 0.648 -1.016 1.00 95.56 81 ASP A N 1
ATOM 625 C CA . ASP A 1 81 ? 11.234 1.177 -1.020 1.00 95.56 81 ASP A CA 1
ATOM 626 C C . ASP A 1 81 ? 11.213 2.697 -1.231 1.00 95.56 81 ASP A C 1
ATOM 628 O O . ASP A 1 81 ? 11.930 3.456 -0.577 1.00 95.56 81 ASP A O 1
ATOM 632 N N . GLN A 1 82 ? 10.339 3.152 -2.124 1.00 96.62 82 GLN A N 1
ATOM 633 C CA . GLN A 1 82 ? 10.120 4.564 -2.434 1.00 96.62 82 GLN A CA 1
ATOM 634 C C . GLN A 1 82 ? 8.690 5.008 -2.100 1.00 96.62 82 GLN A C 1
ATOM 636 O O . GLN A 1 82 ? 8.276 6.110 -2.473 1.00 96.62 82 GLN A O 1
ATOM 641 N N . THR A 1 83 ? 7.936 4.189 -1.354 1.00 96.12 83 THR A N 1
ATOM 642 C CA . THR A 1 83 ? 6.600 4.545 -0.866 1.00 96.12 83 THR A CA 1
ATOM 643 C C . THR A 1 83 ? 6.631 5.878 -0.118 1.00 96.12 83 THR A C 1
ATOM 645 O O . THR A 1 83 ? 7.578 6.228 0.589 1.00 96.12 83 THR A O 1
ATOM 648 N N . ARG A 1 84 ? 5.569 6.662 -0.277 1.00 95.81 84 ARG A N 1
ATOM 649 C CA . ARG A 1 84 ? 5.410 8.025 0.238 1.00 95.81 84 ARG A CA 1
ATOM 650 C C . ARG A 1 84 ? 6.421 9.051 -0.290 1.00 95.81 84 ARG A C 1
ATOM 652 O O . ARG A 1 84 ? 6.381 10.178 0.200 1.00 95.81 84 ARG A O 1
ATOM 659 N N . ARG A 1 85 ? 7.276 8.757 -1.276 1.00 97.75 85 ARG A N 1
ATOM 660 C CA . ARG A 1 85 ? 8.113 9.777 -1.943 1.00 97.75 85 ARG A CA 1
ATOM 661 C C . ARG A 1 85 ? 7.374 10.397 -3.131 1.00 97.75 85 ARG A C 1
ATOM 663 O O . ARG A 1 85 ? 6.500 9.769 -3.723 1.00 97.75 85 ARG A O 1
ATOM 670 N N . MET A 1 86 ? 7.687 11.650 -3.462 1.00 98.00 86 MET A N 1
ATOM 671 C CA . MET A 1 86 ? 7.156 12.285 -4.676 1.00 98.00 86 MET A CA 1
ATOM 672 C C . MET A 1 86 ? 7.766 11.605 -5.900 1.00 98.00 86 MET A C 1
ATOM 674 O O . MET A 1 86 ? 8.985 11.499 -5.946 1.00 98.00 86 MET A O 1
ATOM 678 N N . ALA A 1 87 ? 6.964 11.202 -6.887 1.00 97.62 87 ALA A N 1
ATOM 679 C CA . ALA A 1 87 ? 7.434 10.480 -8.073 1.00 97.62 87 ALA A CA 1
ATOM 680 C C . ALA A 1 87 ? 8.559 11.239 -8.806 1.00 97.62 87 ALA A C 1
ATOM 682 O O . ALA A 1 87 ? 9.593 10.661 -9.129 1.00 97.62 87 ALA A O 1
ATOM 683 N N . ARG A 1 88 ? 8.439 12.568 -8.920 1.00 97.00 88 ARG A N 1
ATOM 684 C CA . ARG A 1 88 ? 9.485 13.455 -9.470 1.00 97.00 88 ARG A CA 1
ATOM 685 C C . ARG A 1 88 ? 10.836 13.442 -8.727 1.00 97.00 88 ARG A C 1
ATOM 687 O O . ARG A 1 88 ? 11.819 13.916 -9.268 1.00 97.00 88 ARG A O 1
ATOM 694 N N . ASN A 1 89 ? 10.894 12.917 -7.499 1.00 97.56 89 ASN A N 1
ATOM 695 C CA . ASN A 1 89 ? 12.106 12.835 -6.665 1.00 97.56 89 ASN A CA 1
ATOM 696 C C . ASN A 1 89 ? 12.621 11.385 -6.533 1.00 97.56 89 ASN A C 1
ATOM 698 O O . ASN A 1 89 ? 13.249 11.025 -5.532 1.00 97.56 89 ASN A O 1
ATOM 702 N N . THR A 1 90 ? 12.264 10.521 -7.481 1.00 96.81 90 THR A N 1
ATOM 703 C CA . THR A 1 90 ? 12.544 9.079 -7.461 1.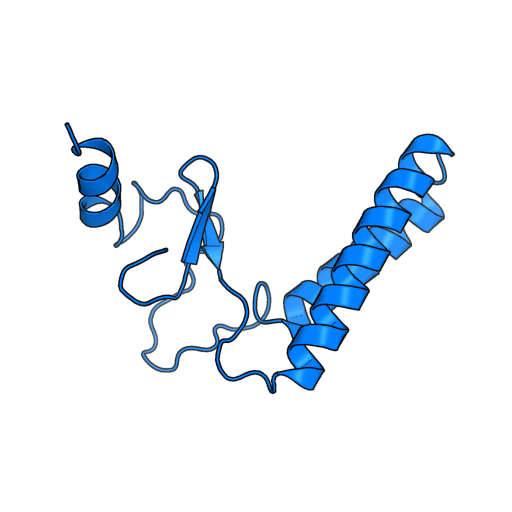00 96.81 90 THR A CA 1
ATOM 704 C C . THR A 1 90 ? 13.048 8.617 -8.820 1.00 96.81 90 THR A C 1
ATOM 706 O O . THR A 1 90 ? 12.993 9.375 -9.784 1.00 96.81 90 THR A O 1
ATOM 709 N N . GLY A 1 91 ? 13.456 7.349 -8.927 1.00 95.50 91 GLY A N 1
ATOM 710 C CA . GLY A 1 91 ? 13.776 6.731 -10.223 1.00 95.50 91 GLY A CA 1
ATOM 711 C C . GLY A 1 91 ? 12.601 6.698 -11.215 1.00 95.50 91 GLY A C 1
ATOM 712 O O . GLY A 1 91 ? 12.796 6.385 -12.379 1.00 95.50 91 GLY A O 1
ATOM 713 N N . TYR A 1 92 ? 11.388 7.050 -10.776 1.00 96.94 92 TYR A N 1
ATOM 714 C CA . TYR A 1 92 ? 10.195 7.152 -11.615 1.00 96.94 92 TYR A CA 1
ATOM 715 C C . TYR A 1 92 ? 9.960 8.562 -12.184 1.00 96.94 92 TYR A C 1
ATOM 717 O O . TYR A 1 92 ? 8.892 8.797 -12.742 1.00 96.94 92 TYR A O 1
ATOM 725 N N . ALA A 1 93 ? 10.892 9.508 -12.020 1.00 96.94 93 ALA A N 1
ATOM 726 C CA . ALA A 1 93 ? 10.689 10.908 -12.403 1.00 96.94 93 ALA A CA 1
ATOM 727 C C . ALA A 1 93 ? 10.393 11.087 -13.900 1.00 96.94 93 ALA A C 1
ATOM 729 O O . ALA A 1 93 ? 9.370 11.680 -14.236 1.00 96.94 93 ALA A O 1
ATOM 730 N N . ASP A 1 94 ? 11.229 10.520 -14.774 1.00 96.62 94 ASP A N 1
ATOM 731 C CA . ASP A 1 94 ? 11.082 10.657 -16.231 1.00 96.62 94 ASP A CA 1
ATOM 732 C C . ASP A 1 94 ? 9.792 10.002 -16.726 1.00 96.62 94 ASP A C 1
ATOM 734 O O . ASP A 1 94 ? 9.022 10.599 -17.477 1.00 96.62 94 ASP A O 1
ATOM 738 N N . TRP A 1 95 ? 9.507 8.794 -16.229 1.00 96.56 95 TRP A N 1
ATOM 739 C CA . TRP A 1 95 ? 8.243 8.115 -16.502 1.00 96.56 95 TRP A CA 1
ATOM 740 C C . TRP A 1 95 ? 7.043 8.954 -16.049 1.00 96.56 95 TRP A C 1
ATOM 742 O O . TRP A 1 95 ? 6.071 9.075 -16.787 1.00 96.56 95 TRP A O 1
ATOM 752 N N . TYR A 1 96 ? 7.099 9.541 -14.850 1.00 96.69 96 TYR A N 1
ATOM 753 C CA . TYR A 1 96 ? 6.001 10.338 -14.312 1.00 96.69 96 TYR A CA 1
ATOM 754 C C . TYR A 1 96 ? 5.782 11.626 -15.118 1.00 96.69 96 TYR A C 1
ATOM 756 O O . TYR A 1 96 ? 4.640 11.951 -15.423 1.00 96.69 96 TYR A O 1
ATOM 764 N N . ALA A 1 97 ? 6.854 12.315 -15.523 1.00 95.69 97 ALA A N 1
ATOM 765 C CA . ALA A 1 97 ? 6.776 13.511 -16.365 1.00 95.69 97 ALA A CA 1
ATOM 766 C C . ALA A 1 97 ? 6.188 13.216 -17.756 1.00 95.69 97 ALA A C 1
ATOM 768 O O . ALA A 1 97 ? 5.449 14.033 -18.300 1.00 95.69 97 ALA A O 1
ATOM 769 N N . ALA A 1 98 ? 6.461 12.031 -18.311 1.00 95.25 98 ALA A N 1
ATOM 770 C CA . ALA A 1 98 ? 5.890 11.607 -19.585 1.00 95.25 98 ALA A CA 1
ATOM 771 C C . ALA A 1 98 ? 4.366 11.369 -19.526 1.00 95.25 98 ALA A C 1
ATOM 773 O O . ALA A 1 98 ? 3.712 11.443 -20.562 1.00 95.25 98 ALA A O 1
ATOM 774 N N . LEU A 1 99 ? 3.781 11.118 -18.343 1.00 90.19 99 LEU A N 1
ATOM 775 C CA . LEU A 1 99 ? 2.322 10.982 -18.191 1.00 90.19 99 LEU A CA 1
ATOM 776 C C . LEU A 1 99 ? 1.598 12.325 -18.349 1.00 90.19 99 LEU A C 1
ATOM 778 O O . LEU A 1 99 ? 0.545 12.377 -18.983 1.00 90.19 99 LEU A O 1
ATOM 782 N N . ASP A 1 100 ? 2.179 13.394 -17.793 1.00 73.69 100 ASP A N 1
ATOM 783 C CA . ASP A 1 100 ? 1.650 14.764 -17.871 1.00 73.69 100 ASP A CA 1
ATOM 784 C C . ASP A 1 100 ? 1.785 15.350 -19.294 1.00 73.69 100 ASP A C 1
ATOM 786 O O . ASP A 1 100 ? 1.125 16.330 -19.628 1.00 73.69 100 ASP A O 1
ATOM 790 N N . GLY A 1 101 ? 2.626 14.739 -20.138 1.00 60.03 101 GLY A N 1
ATOM 791 C CA . GLY A 1 101 ? 2.874 15.119 -21.532 1.00 60.03 101 GLY A CA 1
ATOM 792 C C . GLY A 1 101 ? 1.953 14.465 -22.568 1.00 60.03 101 GLY A C 1
ATOM 793 O O . GLY A 1 101 ? 2.278 14.493 -23.754 1.00 60.03 101 GLY A O 1
ATOM 794 N N . THR A 1 102 ? 0.834 13.862 -22.155 1.00 40.28 102 THR A N 1
ATOM 795 C CA . THR A 1 102 ? -0.179 13.381 -23.110 1.00 40.28 102 THR A CA 1
ATOM 796 C C . THR A 1 102 ? -0.995 14.590 -23.599 1.00 40.28 102 THR A C 1
ATOM 798 O O . THR A 1 102 ? -1.559 15.270 -22.739 1.00 40.28 102 THR A O 1
ATOM 801 N N . PRO A 1 103 ? -1.033 14.910 -24.911 1.00 46.16 103 PRO A N 1
ATOM 802 C CA . PRO A 1 103 ? -1.863 16.000 -25.430 1.00 46.16 103 PRO A CA 1
ATOM 803 C C . PRO A 1 103 ? -3.356 15.792 -25.150 1.00 46.16 103 PRO A C 1
ATOM 805 O O . PRO A 1 103 ? -3.793 14.619 -25.068 1.00 46.16 103 PRO A O 1
#

pLDDT: mean 95.31, std 8.66, range [40.28, 98.62]

Secondary structure (DSSP, 8-state):
--TTSSEEEETTEEEEPPPTTS-HHHHHHHHHHHHHHHHHHHHHHHHT-HHHHHHHHHHHHHHHHHTTSSSS-S-SS-PPP-TTSBGGGSTTHHHHHHHHT--

Foldseek 3Di:
DFPVQQFDADPQFTFGFFQPPPDPVQLVVLVVQLVVLVVQCVVCVVVVPPVSNVVSVVSNVVSCCSSCRPDPHPDDPPDDDRGGPRCCVDPNNVVVVVVVVDD

Radius of gyration: 16.22 Å; chains: 1; bounding box: 36×32×47 Å

Sequence (103 aa):
VTPDGRYIVMLGRLWRRADPDLPAEQKARLVTELMNARRSVGMAMRSKDGSELIAARARGDAAKNDLGERSPVWWTDGVPDQTRRMARNTGYADWYAALDGTP